Protein AF-A0A968P2V4-F1 (afdb_monomer)

Structure (mmCIF, N/CA/C/O backbone):
data_AF-A0A968P2V4-F1
#
_entry.id   AF-A0A968P2V4-F1
#
loop_
_atom_site.group_PDB
_atom_site.id
_atom_site.type_symbol
_atom_site.label_atom_id
_atom_site.label_alt_id
_atom_site.label_comp_id
_atom_site.label_asym_id
_atom_site.label_entity_id
_atom_site.label_seq_id
_atom_site.pdbx_PDB_ins_code
_atom_site.Cartn_x
_atom_site.Cartn_y
_atom_site.Cartn_z
_atom_site.occupancy
_atom_site.B_iso_or_equiv
_atom_site.auth_seq_id
_atom_site.auth_comp_id
_atom_site.auth_asym_id
_atom_site.auth_atom_id
_atom_site.pdbx_PDB_model_num
ATOM 1 N N . MET A 1 1 ? 35.620 -11.899 -1.066 1.00 42.34 1 MET A N 1
ATOM 2 C CA . MET A 1 1 ? 34.572 -10.873 -0.887 1.00 42.34 1 MET A CA 1
ATOM 3 C C . MET A 1 1 ? 33.258 -11.433 -1.413 1.00 42.34 1 MET A C 1
ATOM 5 O O . MET A 1 1 ? 33.013 -11.410 -2.610 1.00 42.34 1 MET A O 1
ATOM 9 N N . GLN A 1 2 ? 32.484 -12.080 -0.539 1.00 42.19 2 GLN A N 1
ATOM 10 C CA . GLN A 1 2 ? 31.193 -12.673 -0.892 1.00 42.19 2 GLN A CA 1
ATOM 11 C C . GLN A 1 2 ? 30.131 -11.575 -0.908 1.00 42.19 2 GLN A C 1
ATOM 13 O O . GLN A 1 2 ? 29.731 -11.084 0.138 1.00 42.19 2 GLN A O 1
ATOM 18 N N . GLY A 1 3 ? 29.672 -11.214 -2.100 1.00 42.06 3 GLY A N 1
ATOM 19 C CA . GLY A 1 3 ? 28.483 -10.397 -2.304 1.00 42.06 3 GLY A CA 1
ATOM 20 C C . GLY A 1 3 ? 27.693 -11.001 -3.450 1.00 42.06 3 GLY A C 1
ATOM 21 O O . GLY A 1 3 ? 27.786 -10.541 -4.581 1.00 42.06 3 GLY A O 1
ATOM 22 N N . ARG A 1 4 ? 26.987 -12.106 -3.181 1.00 46.34 4 ARG A N 1
ATOM 23 C CA . ARG A 1 4 ? 26.039 -12.695 -4.132 1.00 46.34 4 ARG A CA 1
ATOM 24 C C . ARG A 1 4 ? 25.044 -11.600 -4.520 1.00 46.34 4 ARG A C 1
ATOM 26 O O . ARG A 1 4 ? 24.254 -11.194 -3.674 1.00 46.34 4 ARG A O 1
ATOM 33 N N . LEU A 1 5 ? 25.062 -11.153 -5.776 1.00 50.72 5 LEU A N 1
ATOM 34 C CA . LEU A 1 5 ? 23.964 -10.396 -6.380 1.00 50.72 5 LEU A CA 1
ATOM 35 C C . LEU A 1 5 ? 22.745 -11.327 -6.428 1.00 50.72 5 LEU A C 1
ATOM 37 O O . LEU A 1 5 ? 22.511 -12.054 -7.393 1.00 50.72 5 LEU A O 1
ATOM 41 N N . ARG A 1 6 ? 22.034 -11.407 -5.304 1.00 49.16 6 ARG A N 1
ATOM 42 C CA . ARG A 1 6 ? 20.862 -12.251 -5.116 1.00 49.16 6 ARG A CA 1
ATOM 43 C C . ARG A 1 6 ? 19.685 -11.549 -5.791 1.00 49.16 6 ARG A C 1
ATOM 45 O O . ARG A 1 6 ? 19.033 -10.723 -5.177 1.00 49.16 6 ARG A O 1
ATOM 52 N N . GLY A 1 7 ? 19.447 -11.908 -7.052 1.00 49.50 7 GLY A N 1
ATOM 53 C CA . GLY A 1 7 ? 18.201 -11.649 -7.778 1.00 49.50 7 GLY A CA 1
ATOM 54 C C . GLY A 1 7 ? 18.100 -10.266 -8.424 1.00 49.50 7 GLY A C 1
ATOM 55 O O . GLY A 1 7 ? 17.974 -9.255 -7.749 1.00 49.50 7 GLY A O 1
ATOM 56 N N . LEU A 1 8 ? 18.083 -10.231 -9.757 1.00 50.59 8 LEU A N 1
ATOM 57 C CA . LEU A 1 8 ? 17.582 -9.075 -10.502 1.00 50.59 8 LEU A CA 1
ATOM 58 C C . LEU A 1 8 ? 16.082 -8.892 -10.176 1.00 50.59 8 LEU A C 1
ATOM 60 O O . LEU A 1 8 ? 15.335 -9.872 -10.301 1.00 50.59 8 LEU A O 1
ATOM 64 N N . PRO A 1 9 ? 15.607 -7.684 -9.813 1.00 51.94 9 PRO A N 1
ATOM 65 C CA . PRO A 1 9 ? 14.183 -7.387 -9.677 1.00 51.94 9 PRO A CA 1
ATOM 66 C C . PRO A 1 9 ? 13.576 -7.344 -11.084 1.00 51.94 9 PRO A C 1
ATOM 68 O O . PRO A 1 9 ? 13.522 -6.311 -11.743 1.00 51.94 9 PRO A O 1
ATOM 71 N N . GLY A 1 10 ? 13.239 -8.519 -11.610 1.00 47.72 10 GLY A N 1
ATOM 72 C CA . GLY A 1 10 ? 12.859 -8.663 -13.016 1.00 47.72 10 GLY A CA 1
ATOM 73 C C . GLY A 1 10 ? 12.152 -9.963 -13.374 1.00 47.72 10 GLY A C 1
ATOM 74 O O . GLY A 1 10 ? 11.580 -10.056 -14.455 1.00 47.72 10 GLY A O 1
ATOM 75 N N . ARG A 1 11 ? 12.093 -10.957 -12.478 1.00 54.59 11 ARG A N 1
ATOM 76 C CA . ARG A 1 11 ? 11.128 -12.056 -12.631 1.00 54.59 11 ARG A CA 1
ATOM 77 C C . ARG A 1 11 ? 9.809 -11.636 -11.991 1.00 54.59 11 ARG A C 1
ATOM 79 O O . ARG A 1 11 ? 9.448 -12.143 -10.936 1.00 54.59 11 ARG A O 1
ATOM 86 N N . SER A 1 12 ? 9.129 -10.675 -12.619 1.00 57.75 12 SER A N 1
ATOM 87 C CA . SER A 1 12 ? 7.754 -10.302 -12.274 1.00 57.75 12 SER A CA 1
ATOM 88 C C . SER A 1 12 ? 6.881 -11.554 -12.402 1.00 57.75 12 SER A C 1
ATOM 90 O O . SER A 1 12 ? 6.513 -11.994 -13.492 1.00 57.75 12 SER A O 1
ATOM 92 N N . ARG A 1 13 ? 6.596 -12.186 -11.260 1.00 59.91 13 ARG A N 1
ATOM 93 C CA . ARG A 1 13 ? 5.292 -12.814 -11.088 1.00 59.91 13 ARG A CA 1
ATOM 94 C C . ARG A 1 13 ? 4.328 -11.635 -11.079 1.00 59.91 13 ARG A C 1
ATOM 96 O O . ARG A 1 13 ? 4.538 -10.720 -10.288 1.00 59.91 13 ARG A O 1
ATOM 103 N N . ARG A 1 14 ? 3.354 -11.624 -11.994 1.00 63.44 14 ARG A N 1
ATOM 104 C 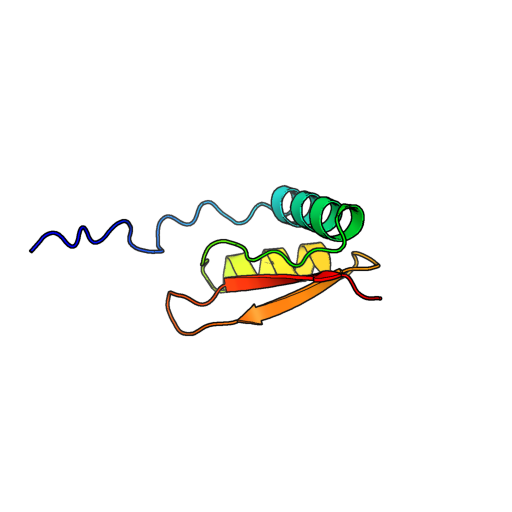CA . ARG A 1 14 ? 2.328 -10.572 -12.034 1.00 63.44 14 ARG A CA 1
ATOM 105 C C . ARG A 1 14 ? 1.813 -10.352 -10.620 1.00 63.44 14 ARG A C 1
ATOM 107 O O . ARG A 1 14 ? 1.526 -11.338 -9.935 1.00 63.44 14 ARG A O 1
ATOM 114 N N . ALA A 1 15 ? 1.709 -9.096 -10.201 1.00 66.75 15 ALA A N 1
ATOM 115 C CA . ALA A 1 15 ? 1.026 -8.803 -8.954 1.00 66.75 15 ALA A CA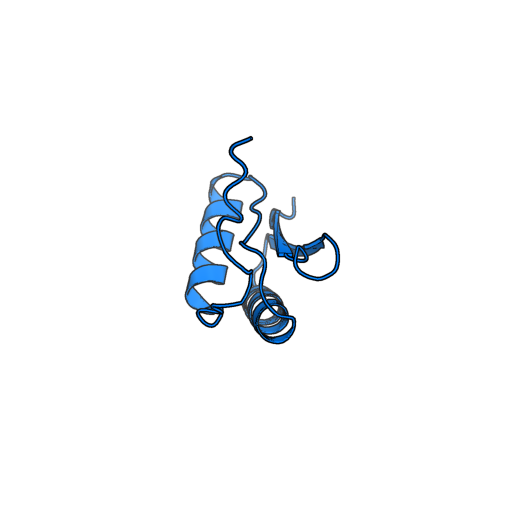 1
ATOM 116 C C . ALA A 1 15 ? -0.408 -9.329 -9.075 1.00 66.75 15 ALA A C 1
ATOM 118 O O . ALA A 1 15 ? -1.165 -8.907 -9.948 1.00 66.75 15 ALA A O 1
ATOM 119 N N . ALA A 1 16 ? -0.738 -10.310 -8.241 1.00 80.25 16 ALA A N 1
ATOM 120 C CA . ALA A 1 16 ? -2.078 -10.853 -8.151 1.00 80.25 16 ALA A CA 1
ATOM 121 C C . ALA A 1 16 ? -2.895 -9.905 -7.258 1.00 80.25 16 ALA A C 1
ATOM 123 O O . ALA A 1 16 ? -2.487 -9.692 -6.111 1.00 80.25 16 ALA A O 1
ATOM 124 N N . PRO A 1 17 ? -4.004 -9.318 -7.741 1.00 88.44 17 PRO A N 1
ATOM 125 C CA . PRO A 1 17 ? -4.898 -8.508 -6.912 1.00 88.44 17 PRO A CA 1
ATOM 126 C C . PRO A 1 17 ? -5.279 -9.208 -5.600 1.00 88.44 17 PRO A C 1
ATOM 128 O O . PRO A 1 17 ? -5.337 -8.581 -4.547 1.00 88.44 17 PRO A O 1
ATOM 131 N N . GLU A 1 18 ? -5.434 -10.532 -5.637 1.00 91.38 18 GLU A N 1
ATOM 132 C CA . GLU A 1 18 ? -5.779 -11.356 -4.480 1.00 91.38 18 GLU A CA 1
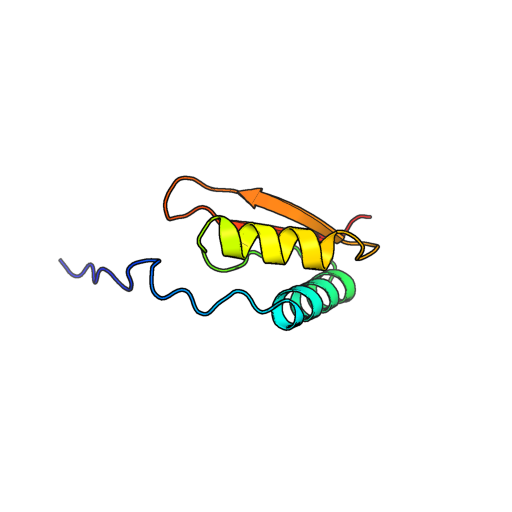ATOM 133 C C . GLU A 1 18 ? -4.678 -11.375 -3.413 1.00 91.38 18 GLU A C 1
ATOM 135 O O . GLU A 1 18 ? -4.975 -11.530 -2.232 1.00 91.38 18 GLU A O 1
ATOM 140 N N . LEU A 1 19 ? -3.405 -11.233 -3.801 1.00 91.44 19 LEU A N 1
ATOM 141 C CA . LEU A 1 19 ? -2.309 -11.105 -2.840 1.00 91.44 19 LEU A CA 1
ATOM 142 C C . LEU A 1 19 ? -2.362 -9.744 -2.144 1.00 91.44 19 LEU A C 1
ATOM 144 O O . LEU A 1 19 ? -2.173 -9.680 -0.935 1.00 91.44 19 LEU A O 1
ATOM 148 N N . ALA A 1 20 ? -2.621 -8.674 -2.899 1.00 94.44 20 ALA A N 1
ATOM 149 C CA . ALA A 1 20 ? -2.705 -7.327 -2.342 1.00 94.44 20 ALA A CA 1
ATOM 150 C C . ALA A 1 20 ? -3.816 -7.230 -1.288 1.00 94.44 20 ALA A C 1
ATOM 152 O O . ALA A 1 20 ? -3.571 -6.717 -0.200 1.00 94.44 20 ALA A O 1
ATOM 153 N N . LEU A 1 21 ? -4.992 -7.794 -1.584 1.00 95.94 21 LEU A N 1
ATOM 154 C CA . LEU A 1 21 ? -6.135 -7.823 -0.666 1.00 95.94 21 LEU A CA 1
ATOM 155 C C . LEU A 1 21 ? -5.823 -8.579 0.631 1.00 95.94 21 LEU A C 1
ATOM 157 O O . LEU A 1 21 ? -6.076 -8.061 1.711 1.00 95.94 21 LEU A O 1
ATOM 161 N N . ARG A 1 22 ? -5.181 -9.752 0.548 1.00 96.06 22 ARG A N 1
ATOM 162 C CA . ARG A 1 22 ? -4.759 -10.498 1.750 1.00 96.06 22 ARG A CA 1
ATOM 163 C C . ARG A 1 22 ? -3.786 -9.700 2.613 1.00 96.06 22 ARG A C 1
ATOM 165 O O . ARG A 1 22 ? -3.898 -9.696 3.8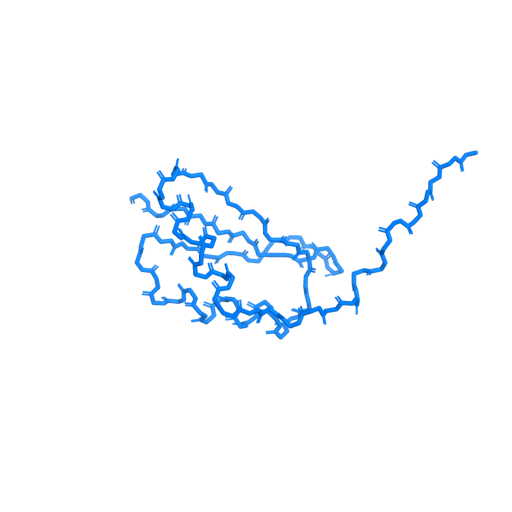29 1.00 96.06 22 ARG A O 1
ATOM 172 N N . VAL A 1 23 ? -2.833 -9.007 1.988 1.00 96.62 23 VAL A N 1
ATOM 173 C CA . VAL A 1 23 ? -1.891 -8.169 2.742 1.00 96.62 23 VAL A CA 1
ATOM 174 C C . VAL A 1 23 ? -2.613 -6.987 3.392 1.00 96.62 23 VAL A C 1
ATOM 176 O O . VAL A 1 23 ? -2.252 -6.611 4.501 1.00 96.62 23 VAL A O 1
ATOM 179 N N . ALA A 1 24 ? -3.635 -6.414 2.751 1.00 97.56 24 ALA A N 1
ATOM 180 C CA . ALA A 1 24 ? -4.460 -5.376 3.365 1.00 97.56 24 ALA A CA 1
ATOM 181 C C . ALA A 1 24 ? -5.235 -5.899 4.590 1.00 97.56 24 ALA A C 1
ATOM 183 O O . ALA A 1 24 ? -5.247 -5.234 5.621 1.00 97.56 24 ALA A O 1
ATOM 184 N N . GLU A 1 25 ? -5.802 -7.107 4.524 1.00 97.25 25 GLU A N 1
ATOM 185 C CA . GLU A 1 25 ? -6.434 -7.766 5.681 1.00 97.25 25 GLU A CA 1
ATOM 186 C C . GLU A 1 25 ? -5.438 -7.973 6.838 1.00 97.25 25 GLU A C 1
ATOM 188 O O . GLU A 1 25 ? -5.755 -7.699 7.999 1.00 97.25 25 GLU A O 1
ATOM 193 N N . ASP A 1 26 ? -4.205 -8.390 6.536 1.00 97.19 26 ASP A N 1
ATOM 194 C CA . ASP A 1 26 ? -3.139 -8.524 7.537 1.00 97.19 26 ASP A CA 1
ATOM 195 C C . ASP A 1 26 ? -2.765 -7.165 8.156 1.00 97.19 26 ASP A C 1
ATOM 197 O O . ASP A 1 26 ? -2.567 -7.059 9.365 1.00 97.19 26 ASP A O 1
ATOM 201 N N . VAL A 1 27 ? -2.684 -6.108 7.343 1.00 98.06 27 VAL A N 1
ATOM 202 C CA . VAL A 1 27 ? -2.404 -4.739 7.809 1.00 98.06 27 VAL A CA 1
ATOM 203 C C . VAL A 1 27 ? -3.500 -4.253 8.755 1.00 98.06 27 VAL A C 1
ATOM 205 O O . VAL A 1 27 ? -3.189 -3.717 9.815 1.00 98.06 27 VAL A O 1
ATOM 208 N N . LEU A 1 28 ? -4.769 -4.472 8.406 1.00 97.25 28 LEU A N 1
ATOM 209 C CA . LEU A 1 28 ? -5.914 -4.083 9.232 1.00 97.25 28 LEU A CA 1
ATOM 210 C C . LEU A 1 28 ? -5.982 -4.873 10.538 1.00 97.25 28 LEU A C 1
ATOM 212 O O . LEU A 1 28 ? -6.211 -4.297 11.598 1.00 97.25 28 LEU A O 1
ATOM 216 N N . SER A 1 29 ? -5.779 -6.189 10.472 1.00 97.00 29 SER A N 1
ATOM 217 C CA . SER A 1 29 ? -5.874 -7.057 11.650 1.00 97.00 29 SER A CA 1
ATOM 218 C C . SER A 1 29 ? -4.745 -6.825 12.652 1.00 97.00 29 SER A C 1
ATOM 220 O O . SER A 1 29 ? -4.969 -6.926 13.857 1.00 97.00 29 SER A O 1
ATOM 222 N N . LEU A 1 30 ? -3.543 -6.502 12.168 1.00 96.25 30 LEU A N 1
ATOM 223 C CA . LEU A 1 30 ? -2.371 -6.268 13.011 1.00 96.25 30 LEU A CA 1
ATOM 224 C C . LEU A 1 30 ? -2.174 -4.789 13.365 1.00 96.25 30 LEU A C 1
ATOM 226 O O . LEU A 1 30 ? -1.459 -4.488 14.317 1.00 96.25 30 LEU A O 1
ATOM 230 N N . GLY A 1 31 ? -2.766 -3.864 12.606 1.00 96.50 31 GLY A N 1
ATOM 231 C CA . GLY A 1 31 ? -2.468 -2.434 12.709 1.00 96.50 31 GLY A CA 1
ATOM 232 C C . GLY A 1 31 ? -1.032 -2.092 12.294 1.00 96.50 31 GLY A C 1
ATOM 233 O O . GLY A 1 31 ? -0.490 -1.068 12.709 1.00 96.50 31 GLY A O 1
ATOM 234 N N . GLU A 1 32 ? -0.390 -2.949 11.495 1.00 96.69 32 GLU A N 1
ATOM 235 C CA . GLU A 1 32 ? 1.020 -2.826 11.125 1.00 96.69 32 GLU A CA 1
ATOM 236 C C . GLU A 1 32 ? 1.193 -2.563 9.631 1.00 96.69 32 GLU A C 1
ATOM 238 O O . GLU A 1 32 ? 0.631 -3.249 8.782 1.00 96.69 32 GLU A O 1
ATOM 243 N N . THR A 1 33 ? 2.060 -1.608 9.296 1.00 97.50 33 THR A N 1
ATOM 244 C CA . THR A 1 33 ? 2.443 -1.325 7.909 1.00 97.50 33 THR A CA 1
ATOM 245 C C . THR A 1 33 ? 3.188 -2.502 7.272 1.00 97.50 33 THR A C 1
ATOM 247 O O . THR A 1 33 ? 4.096 -3.081 7.873 1.00 97.50 33 THR A O 1
ATOM 250 N N . ARG A 1 34 ? 2.901 -2.790 5.997 1.00 97.19 34 ARG A N 1
ATOM 251 C CA . ARG A 1 34 ? 3.616 -3.801 5.202 1.00 97.19 34 ARG A CA 1
ATOM 252 C C . ARG A 1 34 ? 4.258 -3.204 3.954 1.00 97.19 34 ARG A C 1
ATOM 254 O O . ARG A 1 34 ? 3.689 -2.342 3.293 1.00 97.19 34 ARG A O 1
ATOM 261 N N . LEU A 1 35 ? 5.445 -3.707 3.614 1.00 95.69 35 LEU A N 1
ATOM 262 C CA . LEU A 1 35 ? 6.145 -3.410 2.364 1.00 95.69 35 LEU A CA 1
ATOM 263 C C . LEU A 1 35 ? 6.099 -4.633 1.454 1.00 95.69 35 LEU A C 1
ATOM 265 O O . LEU A 1 35 ? 6.516 -5.721 1.853 1.00 95.69 35 LEU A O 1
ATOM 269 N N . LEU A 1 36 ? 5.636 -4.443 0.223 1.00 93.44 36 LEU A N 1
ATOM 270 C CA . LEU A 1 36 ? 5.708 -5.475 -0.804 1.00 93.44 36 LEU A CA 1
ATOM 271 C C . LEU A 1 36 ? 7.111 -5.539 -1.421 1.00 93.44 36 LEU A C 1
ATOM 273 O O . LEU A 1 36 ? 7.915 -4.606 -1.317 1.00 93.44 36 LEU A O 1
ATOM 277 N N . GLU A 1 37 ? 7.405 -6.649 -2.097 1.00 90.75 37 GLU A N 1
ATOM 278 C CA . GLU A 1 37 ? 8.628 -6.765 -2.892 1.00 90.75 37 GLU A CA 1
ATOM 279 C C . GLU A 1 37 ? 8.644 -5.724 -4.033 1.00 90.75 37 GLU A C 1
ATOM 281 O O . GLU A 1 37 ? 7.584 -5.354 -4.552 1.00 90.75 37 GLU A O 1
ATOM 286 N N . PRO A 1 38 ? 9.828 -5.237 -4.457 1.00 91.56 38 PRO A N 1
ATOM 287 C CA . PRO A 1 38 ? 9.934 -4.365 -5.621 1.00 91.56 38 PRO A CA 1
ATOM 288 C C . PRO A 1 38 ? 9.324 -5.009 -6.870 1.00 91.56 38 PRO A C 1
ATOM 290 O O . PRO A 1 38 ? 9.576 -6.173 -7.181 1.00 91.56 38 PRO A O 1
ATOM 293 N N . MET A 1 39 ? 8.542 -4.231 -7.614 1.00 89.75 39 MET A N 1
ATOM 294 C CA . MET A 1 39 ? 7.819 -4.693 -8.801 1.00 89.75 39 MET A CA 1
ATOM 295 C C . MET A 1 39 ? 7.801 -3.608 -9.879 1.00 89.75 39 MET A C 1
ATOM 297 O O . MET A 1 39 ? 8.081 -2.437 -9.605 1.00 89.75 39 MET A O 1
ATOM 301 N N . ASN A 1 40 ? 7.489 -3.982 -11.121 1.00 89.69 40 ASN A N 1
ATOM 302 C CA . ASN A 1 40 ? 7.452 -3.027 -12.229 1.00 89.69 40 ASN A CA 1
ATOM 303 C C . ASN A 1 40 ? 6.286 -2.014 -12.064 1.00 89.69 40 ASN A C 1
ATOM 305 O O . ASN A 1 40 ? 5.375 -2.233 -11.262 1.00 89.69 40 ASN A O 1
ATOM 309 N N . PRO A 1 41 ? 6.280 -0.890 -12.808 1.00 91.81 41 PRO A N 1
ATOM 310 C CA . PRO A 1 41 ? 5.221 0.115 -12.691 1.00 91.81 41 PRO A CA 1
ATOM 311 C C . PRO A 1 41 ? 3.799 -0.404 -12.953 1.00 91.81 41 PRO A C 1
ATOM 313 O O . PRO A 1 41 ? 2.861 0.085 -12.328 1.00 91.81 41 PRO A O 1
ATOM 316 N N . ALA A 1 42 ? 3.631 -1.380 -13.851 1.00 92.31 42 ALA A N 1
ATOM 317 C CA . ALA A 1 42 ? 2.320 -1.940 -14.173 1.00 92.31 42 ALA A CA 1
ATOM 318 C C . ALA A 1 42 ? 1.762 -2.766 -13.004 1.00 92.31 42 ALA A C 1
ATOM 320 O O . ALA A 1 42 ? 0.615 -2.566 -12.615 1.00 92.31 42 ALA A O 1
ATOM 321 N N . ASP A 1 43 ? 2.590 -3.614 -12.394 1.00 92.00 43 ASP A N 1
ATOM 322 C CA . ASP A 1 43 ? 2.236 -4.394 -11.205 1.00 92.00 43 ASP A CA 1
ATOM 323 C C . ASP A 1 43 ? 1.893 -3.475 -10.021 1.00 92.00 43 ASP A C 1
ATOM 325 O O . ASP A 1 43 ? 0.868 -3.665 -9.367 1.00 92.00 43 ASP A O 1
ATOM 329 N N . ARG A 1 44 ? 2.677 -2.408 -9.796 1.00 94.38 44 ARG A N 1
ATOM 330 C CA . ARG A 1 44 ? 2.366 -1.401 -8.763 1.00 94.38 44 ARG A CA 1
ATOM 331 C C . ARG A 1 44 ? 1.001 -0.758 -8.983 1.00 94.38 44 ARG A C 1
ATOM 333 O O . ARG A 1 44 ? 0.245 -0.582 -8.033 1.00 94.38 44 ARG A O 1
ATOM 340 N N . ARG A 1 45 ? 0.668 -0.428 -10.235 1.00 95.25 45 ARG A N 1
ATOM 341 C CA . ARG A 1 45 ? -0.648 0.118 -10.586 1.00 95.25 45 ARG A CA 1
ATOM 342 C C . ARG A 1 45 ? -1.765 -0.881 -10.288 1.00 95.25 45 ARG A C 1
ATOM 344 O O . ARG A 1 45 ? -2.804 -0.464 -9.794 1.00 95.25 45 ARG A O 1
ATOM 351 N N . VAL A 1 46 ? -1.563 -2.171 -10.566 1.00 94.69 46 VAL A N 1
ATOM 352 C CA . VAL A 1 46 ? -2.539 -3.222 -10.224 1.00 94.69 46 VAL A CA 1
ATOM 353 C C . VAL A 1 46 ? -2.787 -3.263 -8.718 1.00 94.69 46 VAL A C 1
ATOM 355 O O . VAL A 1 46 ? -3.944 -3.260 -8.317 1.00 94.69 46 VAL A O 1
ATOM 358 N N . VAL A 1 47 ? -1.735 -3.223 -7.895 1.00 95.75 47 VAL A N 1
ATOM 359 C CA . VAL A 1 47 ? -1.865 -3.195 -6.427 1.00 95.75 47 VAL A CA 1
ATOM 360 C C . VAL A 1 47 ? -2.624 -1.954 -5.956 1.00 95.75 47 VAL A C 1
ATOM 362 O O . VAL A 1 47 ? -3.595 -2.086 -5.220 1.00 95.75 47 VAL A O 1
ATOM 365 N N . HIS A 1 48 ? -2.224 -0.762 -6.412 1.00 97.62 48 HIS A N 1
ATOM 366 C CA . HIS A 1 48 ? -2.906 0.483 -6.052 1.00 97.62 48 HIS A CA 1
ATOM 367 C C . HIS A 1 48 ? -4.395 0.452 -6.422 1.00 97.62 48 HIS A C 1
ATOM 369 O O . HIS A 1 48 ? -5.225 0.842 -5.615 1.00 97.62 48 HIS A O 1
ATOM 375 N N . MET A 1 49 ? -4.746 -0.035 -7.618 1.00 96.81 49 MET A N 1
ATOM 376 C CA . MET A 1 49 ? -6.149 -0.136 -8.040 1.00 96.81 49 MET A CA 1
ATOM 377 C C . MET A 1 49 ? -6.924 -1.198 -7.259 1.00 96.81 49 MET A C 1
ATOM 379 O O . MET A 1 49 ? -8.085 -0.977 -6.945 1.00 96.81 49 MET A O 1
ATOM 383 N N . ALA A 1 50 ? -6.302 -2.338 -6.948 1.00 95.94 50 ALA A N 1
ATOM 384 C CA . ALA A 1 50 ? -6.943 -3.394 -6.169 1.00 95.94 50 ALA A CA 1
ATOM 385 C C . ALA A 1 50 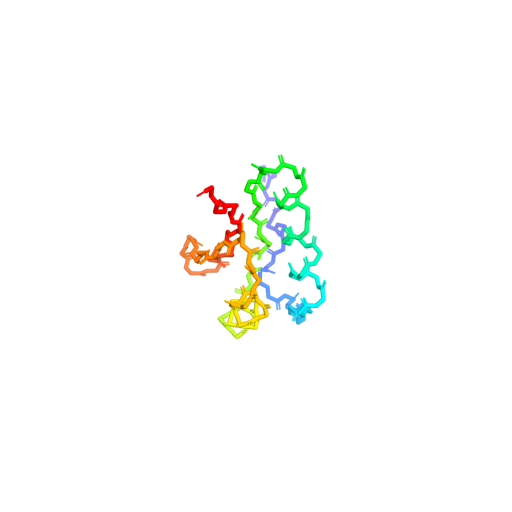? -7.304 -2.923 -4.753 1.00 95.94 50 ALA A C 1
ATOM 387 O O . ALA A 1 50 ? -8.309 -3.364 -4.208 1.00 95.94 50 ALA A O 1
ATOM 388 N N . LEU A 1 51 ? -6.497 -2.022 -4.185 1.00 97.25 51 LEU A N 1
ATOM 389 C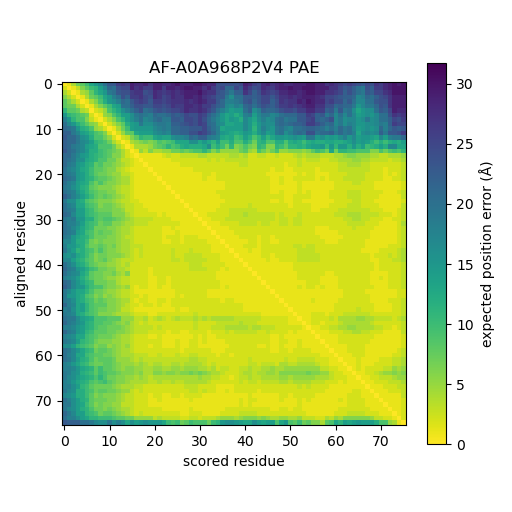 CA . LEU A 1 51 ? -6.683 -1.492 -2.834 1.00 97.25 51 LEU A CA 1
ATOM 390 C C . LEU A 1 51 ? -7.334 -0.103 -2.793 1.00 97.25 51 LEU A C 1
ATOM 392 O O . LEU A 1 51 ? -7.529 0.427 -1.708 1.00 97.25 51 LEU A O 1
ATOM 396 N N . ALA A 1 52 ? -7.693 0.486 -3.939 1.00 96.62 52 ALA A N 1
ATOM 397 C CA . ALA A 1 52 ? -8.265 1.835 -3.998 1.00 96.62 52 ALA A CA 1
ATOM 398 C C . ALA A 1 52 ? -9.602 1.955 -3.243 1.00 96.62 52 ALA A C 1
ATOM 400 O O . ALA A 1 52 ? -9.873 2.988 -2.646 1.00 96.62 52 ALA A O 1
ATOM 401 N N . GLU A 1 53 ? -10.398 0.883 -3.248 1.00 92.19 53 GLU A N 1
ATOM 402 C CA . GLU A 1 53 ? -11.701 0.799 -2.572 1.00 92.19 53 GLU A CA 1
ATOM 403 C C . GLU A 1 53 ? -11.617 0.030 -1.236 1.00 92.19 53 GLU A C 1
ATOM 405 O O . GLU A 1 53 ? -12.638 -0.302 -0.640 1.00 92.19 53 GLU A O 1
ATOM 410 N N . SER A 1 54 ? -10.410 -0.333 -0.779 1.00 94.94 54 SER A N 1
ATOM 411 C CA . SER A 1 54 ? -10.232 -1.042 0.494 1.00 94.94 54 SER A CA 1
ATOM 412 C C . SER A 1 54 ? -10.253 -0.046 1.649 1.00 94.94 54 SER A C 1
ATOM 414 O O . SER A 1 54 ? -9.259 0.622 1.924 1.00 94.94 54 SER A O 1
ATOM 416 N N . GLU A 1 55 ? -11.395 0.052 2.327 1.00 94.94 55 GLU A N 1
ATOM 417 C CA . GLU A 1 55 ? -11.544 0.910 3.502 1.00 94.94 55 GLU A CA 1
ATOM 418 C C . GLU A 1 55 ? -10.551 0.529 4.614 1.00 94.94 55 GLU A C 1
ATOM 420 O O . GLU A 1 55 ? -10.276 -0.646 4.864 1.00 94.94 55 GLU A O 1
ATOM 425 N N . GLY A 1 56 ? -10.007 1.542 5.291 1.00 96.44 56 GLY A N 1
ATOM 426 C CA . GLY A 1 56 ? -9.087 1.368 6.416 1.00 96.44 56 GLY A CA 1
ATOM 427 C C . GLY A 1 56 ? -7.627 1.109 6.032 1.00 96.44 56 GLY A C 1
ATOM 428 O O . GLY A 1 56 ? -6.792 1.004 6.928 1.00 96.44 56 GLY A O 1
ATOM 429 N N . VAL A 1 57 ? -7.280 1.044 4.741 1.00 98.0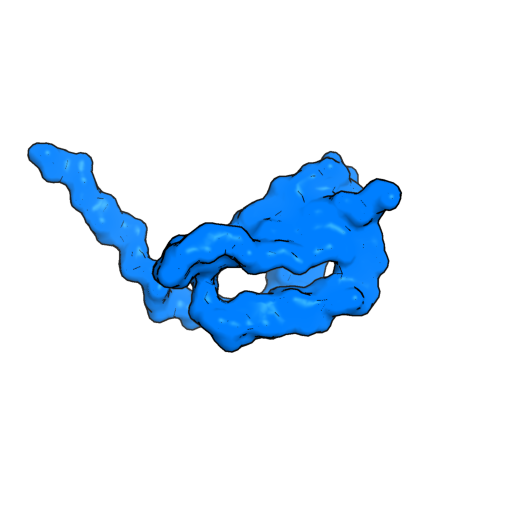0 57 VAL A N 1
ATOM 430 C CA . VAL A 1 57 ? -5.879 1.022 4.293 1.00 98.00 57 VAL A CA 1
ATOM 431 C C . VAL A 1 57 ? -5.593 2.083 3.240 1.00 98.00 57 VAL A C 1
ATOM 433 O O . VAL A 1 57 ? -6.441 2.446 2.434 1.00 98.00 57 VAL A O 1
ATOM 436 N N . GLU A 1 58 ? -4.350 2.546 3.214 1.00 97.94 58 GLU A N 1
ATOM 437 C CA . GLU A 1 58 ? -3.810 3.407 2.168 1.00 97.94 58 GLU A CA 1
ATOM 438 C C . GLU A 1 58 ? -2.548 2.790 1.558 1.00 97.94 58 GLU A C 1
ATOM 440 O O . GLU A 1 58 ? -1.896 1.915 2.142 1.00 97.94 58 GLU A O 1
ATOM 445 N N . THR A 1 59 ? -2.199 3.236 0.349 1.00 97.94 59 THR A N 1
ATOM 446 C CA . THR A 1 59 ? -1.038 2.720 -0.381 1.00 97.94 59 THR A CA 1
ATOM 447 C C . THR A 1 59 ? -0.133 3.837 -0.880 1.00 97.94 59 THR A C 1
ATOM 449 O O . THR A 1 59 ? -0.590 4.808 -1.476 1.00 97.94 59 THR A O 1
ATOM 452 N N . GLU A 1 60 ? 1.176 3.661 -0.717 1.00 97.50 60 GLU A N 1
ATOM 453 C CA . GLU A 1 60 ? 2.194 4.610 -1.173 1.00 97.50 60 GLU A CA 1
ATOM 454 C C . GLU A 1 60 ? 3.305 3.881 -1.937 1.00 97.50 60 GLU A C 1
ATOM 456 O O . GLU A 1 60 ? 3.734 2.791 -1.561 1.00 97.50 60 GLU A O 1
ATOM 461 N N . SER A 1 61 ? 3.790 4.475 -3.030 1.00 95.94 61 SER A N 1
ATOM 462 C CA . SER A 1 61 ? 4.991 3.988 -3.715 1.00 95.94 61 SER A CA 1
ATOM 463 C C . SER A 1 61 ? 6.245 4.637 -3.123 1.00 95.94 61 SER A C 1
ATOM 465 O O . SER A 1 61 ? 6.479 5.820 -3.359 1.00 95.94 61 SER A O 1
ATOM 467 N N . GLU A 1 62 ? 7.110 3.857 -2.477 1.00 95.56 62 GLU A N 1
ATOM 468 C CA . GLU A 1 62 ? 8.384 4.331 -1.916 1.00 95.56 62 GLU A CA 1
ATOM 469 C C . GLU A 1 62 ? 9.608 3.711 -2.613 1.00 95.56 62 GLU A C 1
ATOM 471 O O . GLU A 1 62 ? 9.528 2.655 -3.248 1.00 95.56 62 GLU A O 1
ATOM 476 N N . GLY A 1 63 ? 10.762 4.369 -2.485 1.00 94.25 63 GLY A N 1
ATOM 477 C CA . GLY A 1 63 ? 12.025 3.951 -3.096 1.00 94.25 63 GLY A CA 1
ATOM 478 C C . GLY A 1 63 ? 12.215 4.435 -4.538 1.00 94.25 63 GLY A C 1
ATOM 479 O O . GLY A 1 63 ? 11.353 5.086 -5.133 1.00 94.25 63 GLY A O 1
ATOM 480 N N . GLU A 1 64 ? 13.369 4.108 -5.122 1.00 89.62 64 GLU A N 1
ATOM 481 C CA . GLU A 1 64 ? 13.803 4.629 -6.423 1.00 89.62 64 GLU A CA 1
ATOM 482 C C . GLU A 1 64 ? 14.172 3.522 -7.412 1.00 89.62 64 GLU A C 1
ATOM 484 O O . GLU A 1 64 ? 14.632 2.439 -7.037 1.00 89.62 64 GLU A O 1
ATOM 489 N N . GLY A 1 65 ? 13.977 3.809 -8.702 1.00 88.44 65 GLY A N 1
ATOM 490 C CA . GLY A 1 65 ? 14.336 2.913 -9.800 1.00 88.44 65 GLY A CA 1
ATOM 491 C C . GLY A 1 65 ? 13.826 1.485 -9.593 1.00 88.44 65 GLY A C 1
ATOM 492 O O . GLY A 1 65 ? 12.634 1.253 -9.385 1.00 88.44 65 GLY A O 1
ATOM 493 N N . TYR A 1 66 ? 14.754 0.532 -9.633 1.00 83.69 66 TYR A N 1
ATOM 494 C CA . TYR A 1 66 ? 14.490 -0.899 -9.467 1.00 83.69 66 TYR A CA 1
ATOM 495 C C . TYR A 1 66 ? 14.059 -1.314 -8.057 1.00 83.69 66 TYR A C 1
ATOM 497 O O . TYR A 1 66 ? 13.511 -2.400 -7.890 1.00 83.69 66 TYR A O 1
ATOM 505 N N . TYR A 1 67 ? 14.298 -0.471 -7.052 1.00 89.56 67 TYR A N 1
ATOM 506 C CA . TYR A 1 67 ? 13.930 -0.738 -5.662 1.00 89.56 67 TYR A CA 1
ATOM 507 C C . TYR A 1 67 ? 12.575 -0.138 -5.287 1.00 89.56 67 TYR A C 1
ATOM 509 O O . TYR A 1 67 ? 12.135 -0.301 -4.150 1.00 89.56 67 TYR A O 1
ATOM 517 N N . LYS A 1 68 ? 11.904 0.546 -6.226 1.00 93.50 68 LYS A N 1
ATOM 518 C CA . LYS A 1 68 ? 10.590 1.132 -5.977 1.00 93.50 68 LYS A CA 1
ATOM 519 C C . LYS A 1 68 ? 9.549 0.036 -5.710 1.00 93.50 68 LYS A C 1
ATOM 521 O O . LYS A 1 68 ? 9.364 -0.876 -6.520 1.00 93.50 68 LYS A O 1
ATOM 526 N N . ARG A 1 69 ? 8.848 0.161 -4.584 1.00 94.12 69 ARG A N 1
ATOM 527 C CA . ARG A 1 69 ? 7.899 -0.818 -4.029 1.00 94.12 69 ARG A CA 1
ATOM 528 C C . ARG A 1 69 ? 6.650 -0.135 -3.477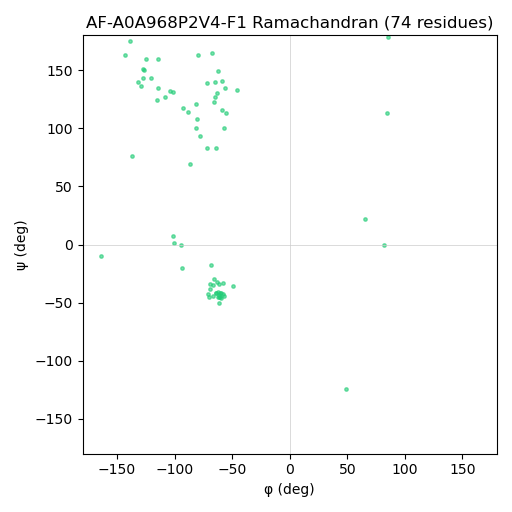 1.00 94.12 69 ARG A C 1
ATOM 530 O O . ARG A 1 69 ? 6.574 1.089 -3.475 1.00 94.12 69 ARG A O 1
ATOM 537 N N . ILE A 1 70 ? 5.680 -0.937 -3.044 1.00 97.00 70 ILE A N 1
ATOM 538 C CA . ILE A 1 70 ? 4.433 -0.465 -2.433 1.00 97.00 70 ILE A CA 1
ATOM 539 C C . ILE A 1 70 ? 4.487 -0.667 -0.925 1.00 97.00 70 ILE A C 1
ATOM 541 O O . ILE A 1 70 ? 4.816 -1.757 -0.453 1.00 97.00 70 ILE A O 1
ATOM 545 N N . LYS A 1 71 ? 4.118 0.382 -0.200 1.00 97.88 71 LYS A N 1
ATOM 546 C CA . LYS A 1 71 ? 3.822 0.395 1.224 1.00 97.88 71 LYS A CA 1
ATOM 547 C C . LYS A 1 71 ? 2.307 0.400 1.405 1.00 97.88 71 LYS A C 1
ATOM 549 O O . LYS A 1 71 ? 1.630 1.179 0.741 1.00 97.88 71 LYS A O 1
ATOM 554 N N . ILE A 1 72 ? 1.798 -0.476 2.263 1.00 97.88 72 ILE A N 1
ATOM 555 C CA . ILE A 1 72 ? 0.382 -0.572 2.638 1.00 97.88 72 ILE A CA 1
ATOM 556 C C . ILE A 1 72 ? 0.293 -0.232 4.124 1.00 97.88 72 ILE A C 1
ATOM 558 O O . ILE A 1 72 ? 1.004 -0.841 4.929 1.00 97.88 72 ILE A O 1
ATOM 562 N N . MET A 1 73 ? -0.520 0.761 4.474 1.00 98.31 73 MET A N 1
ATOM 563 C CA . MET A 1 73 ? -0.599 1.342 5.820 1.00 98.31 73 MET A CA 1
ATOM 564 C C . MET A 1 73 ? -2.050 1.337 6.306 1.00 98.31 73 MET A C 1
ATOM 566 O O . MET A 1 73 ? -2.937 1.554 5.483 1.00 98.31 73 MET A O 1
ATOM 570 N N . PRO A 1 74 ? -2.312 1.097 7.602 1.00 97.69 74 PRO A N 1
ATOM 571 C CA . PRO A 1 74 ? -3.646 1.271 8.153 1.00 97.69 74 PRO A CA 1
ATOM 572 C C . PRO A 1 74 ? -3.975 2.766 8.254 1.00 97.69 74 PRO A C 1
ATOM 574 O O . PRO A 1 74 ? -3.130 3.567 8.658 1.00 97.69 74 PRO A O 1
ATOM 577 N N . VAL A 1 75 ? -5.207 3.127 7.912 1.00 93.31 75 VAL A N 1
ATOM 578 C CA . VAL A 1 75 ? -5.770 4.463 8.127 1.00 93.31 75 VAL A CA 1
ATOM 579 C C . VAL A 1 75 ? -6.495 4.431 9.472 1.00 93.31 75 VAL A C 1
ATOM 581 O O . VAL A 1 75 ? -7.414 3.632 9.649 1.00 93.31 75 VAL A O 1
ATOM 584 N N . LEU A 1 76 ? -6.028 5.240 10.428 1.00 75.44 76 LEU A N 1
ATOM 585 C CA . LEU A 1 76 ? -6.608 5.367 11.774 1.00 75.44 76 LEU A CA 1
ATOM 586 C C . LEU A 1 76 ? -7.799 6.329 11.804 1.00 75.44 76 LEU A C 1
ATOM 588 O O . LEU A 1 76 ? -7.739 7.355 11.088 1.00 75.44 76 LEU A O 1
#

Radius of gyration: 13.44 Å; Cα contacts (8 Å, |Δi|>4): 109; chains: 1; bounding box: 46×18×27 Å

pLDDT: mean 85.81, std 17.67, range [42.06, 98.31]

Sequence (76 aa):
MQGRLRGLPGRSRRAAPELALRVAEDVLSLGETRLLEPMNPADRRVVHMALAESEGVETESEGEGYYKRIKIMPVL

Secondary structure (DSSP, 8-state):
--------TT------HHHHHHHHHHHHHHT--EEPPP--HHHHHHHHHHTTT-TTEEEEEES-GGG-EEEEEE--

Nearest PDB structures (foldseek):
  3gku-assembly1_A  TM=9.807E-01  e=3.034E-05  [Clostridium] symbiosum ATCC 14940
  3gku-assembly1_B  TM=9.824E-01  e=1.460E-04  [Clostridium] symbiosum ATCC 14940
  8g4s-assembly1_W  TM=5.840E-01  e=6.506E-01  Giardia duodenalis assemblage A
  6tmf-assembly1_J  TM=5.858E-01  e=6.966E-01  Thermococcus celer Vu 13 = JCM 8558
  7qep-assembly1_D2  TM=4.676E-01  e=4.951E-01  Encephalitozoon cuniculi GB-M1

Mean predicted aligned error: 6.68 Å

Solvent-accessible surface area (backbone atoms only — not comparable to full-atom values): 4637 Å² total; per-residue (Å²): 137,92,73,81,85,79,70,75,81,72,80,76,70,76,6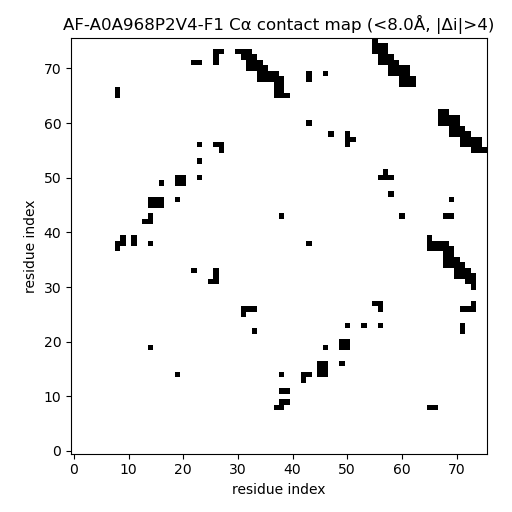4,50,51,71,56,48,52,53,52,49,52,50,15,57,75,67,68,41,70,45,73,52,74,49,56,56,74,67,38,51,50,45,43,49,60,61,44,67,81,41,83,52,46,48,78,46,82,46,75,58,83,74,58,22,23,43,37,40,36,51,57,132

Foldseek 3Di:
DDDPPPDQLPPDPQQDLVVLVVVLVVCQVVQDKDKDFFHDPVSLVSSQVSCVPPPQKDWDFDDDDRRTTIMIGGDD